Protein AF-A0A561U648-F1 (afdb_monomer_lite)

Radius of gyration: 13.86 Å; chains: 1; bounding box: 33×34×32 Å

Sequence (136 aa):
MMTREAEQQRKRLRGSVEKSYTSWLERIRNDGCRAMGYRMTGAIVEHLCVQHLRDNWRVIASFHSPRRATVLLIGQHLDHAPALDVYARLYALAGVEPPGSKRTKPPCCDGQGLPPEWNEQCQDVVDHARAITRRG

Secondary structure (DSSP, 8-state):
-B-HHHHHHHTT--HHHHHHHHHHHHHHHHHGGGGS-EE--STTGGGEEEEE-STTEEEEEEEEETTEEEEEEEEE--TT-GGG-HHHHHHHHHT-PPPSS-----BSS-TTSPPSPP-HHHHHHHHHHHH-----

pLDDT: mean 91.64, std 9.31, range [35.5, 98.38]

Foldseek 3Di:
DEAPAAVVLLVPDDDQQVVQVVVLVVCCQPQPLQSFFFFDDDPLRSQKTWHDGPDQWIWIWGAPWSNDIYTLDIAGQDPPCLVRHGVNVLCVLLVHDDDPDDDDGHRQADPVSIGRDDDPSNVSSNVSSNPPPDPD

Organism: NCBI:txid1181886

Structure (mmCIF, N/CA/C/O backbone):
data_AF-A0A561U648-F1
#
_entry.id   AF-A0A561U648-F1
#
loop_
_atom_site.group_PDB
_atom_site.id
_atom_site.type_symbol
_atom_site.label_atom_id
_atom_site.label_alt_id
_atom_site.label_comp_id
_atom_site.label_asym_id
_atom_site.label_entity_id
_atom_site.label_seq_id
_atom_site.pdbx_PDB_ins_code
_atom_site.Cartn_x
_atom_site.Cartn_y
_atom_site.Cartn_z
_atom_site.occupancy
_atom_site.B_iso_or_equiv
_atom_site.auth_seq_id
_atom_site.auth_comp_id
_atom_site.auth_asym_id
_atom_site.auth_atom_id
_atom_site.pdbx_PDB_model_num
ATOM 1 N N . MET A 1 1 ? -1.595 -3.794 11.163 1.00 89.88 1 MET A N 1
ATOM 2 C CA . MET A 1 1 ? -0.277 -3.207 11.505 1.00 89.88 1 MET A CA 1
ATOM 3 C C . MET A 1 1 ? 0.111 -2.200 10.431 1.00 89.88 1 MET A C 1
ATOM 5 O O . MET A 1 1 ? -0.529 -2.185 9.385 1.00 89.88 1 MET A O 1
ATOM 9 N N . MET A 1 2 ? 1.111 -1.355 10.672 1.00 93.12 2 MET A N 1
ATOM 10 C CA . MET A 1 2 ? 1.676 -0.454 9.660 1.00 93.12 2 MET A CA 1
ATOM 11 C C . MET A 1 2 ? 3.198 -0.570 9.685 1.00 93.12 2 MET A C 1
ATOM 13 O O . MET A 1 2 ? 3.776 -0.837 10.737 1.00 93.12 2 MET A O 1
ATOM 17 N N . THR A 1 3 ? 3.842 -0.385 8.538 1.00 93.69 3 THR A N 1
ATOM 18 C CA . THR A 1 3 ? 5.286 -0.143 8.483 1.00 93.69 3 THR A CA 1
ATOM 19 C C . THR A 1 3 ? 5.590 1.265 8.999 1.00 93.69 3 THR A C 1
ATOM 21 O O . THR A 1 3 ? 4.730 2.151 8.981 1.00 93.69 3 THR A O 1
ATOM 24 N N . ARG A 1 4 ? 6.835 1.509 9.421 1.00 90.25 4 ARG A N 1
ATOM 25 C CA . ARG A 1 4 ? 7.266 2.839 9.879 1.00 90.25 4 ARG A CA 1
ATOM 26 C C . ARG A 1 4 ? 7.076 3.911 8.799 1.00 90.25 4 ARG A C 1
ATOM 28 O O . ARG A 1 4 ? 6.751 5.054 9.118 1.00 90.25 4 ARG A O 1
ATOM 35 N N . GLU A 1 5 ? 7.273 3.557 7.530 1.00 91.94 5 GLU A N 1
ATOM 36 C CA . GLU A 1 5 ? 7.025 4.463 6.406 1.00 91.94 5 GLU A CA 1
ATOM 37 C C . GLU A 1 5 ? 5.538 4.819 6.289 1.00 91.94 5 GLU A C 1
ATOM 39 O O . GLU A 1 5 ? 5.196 6.003 6.263 1.00 91.94 5 GLU A O 1
ATOM 44 N N . ALA A 1 6 ? 4.646 3.822 6.304 1.00 95.19 6 ALA A N 1
ATOM 45 C CA . ALA A 1 6 ? 3.206 4.059 6.274 1.00 95.19 6 ALA A CA 1
ATOM 46 C C . ALA A 1 6 ? 2.744 4.927 7.455 1.00 95.19 6 ALA A C 1
ATOM 48 O O . ALA A 1 6 ? 1.909 5.814 7.283 1.00 95.19 6 ALA A O 1
ATOM 49 N N . GLU A 1 7 ? 3.316 4.744 8.648 1.00 95.56 7 GLU A N 1
ATOM 50 C CA . GLU A 1 7 ? 3.020 5.602 9.800 1.00 95.56 7 GLU A CA 1
ATOM 51 C C . GLU A 1 7 ? 3.422 7.063 9.569 1.00 95.56 7 GLU A C 1
ATOM 53 O O . GLU A 1 7 ? 2.667 7.974 9.924 1.00 95.56 7 GLU A O 1
ATOM 58 N N . GLN A 1 8 ? 4.593 7.312 8.976 1.00 93.75 8 GLN A N 1
ATOM 59 C CA . GLN A 1 8 ? 5.041 8.667 8.645 1.00 93.75 8 GLN A CA 1
ATOM 60 C C . GLN A 1 8 ? 4.155 9.307 7.577 1.00 93.75 8 GLN A C 1
ATOM 62 O O . GLN A 1 8 ? 3.789 10.476 7.702 1.00 93.75 8 GLN A O 1
ATOM 67 N N . GLN A 1 9 ? 3.771 8.543 6.558 1.00 95.44 9 GLN A N 1
ATOM 68 C CA . GLN A 1 9 ? 2.874 9.001 5.502 1.00 95.44 9 GLN A CA 1
ATOM 69 C C . GLN A 1 9 ? 1.477 9.309 6.048 1.00 95.44 9 GLN A C 1
ATOM 71 O O . GLN A 1 9 ? 0.927 10.374 5.763 1.00 95.44 9 GLN A O 1
ATOM 76 N N . ARG A 1 10 ? 0.944 8.454 6.933 1.00 96.94 10 ARG A N 1
ATOM 77 C CA . ARG A 1 10 ? -0.320 8.694 7.642 1.00 96.94 10 ARG A CA 1
ATOM 78 C C . ARG A 1 10 ? -0.303 10.027 8.390 1.00 96.94 10 ARG A C 1
ATOM 80 O O . ARG A 1 10 ? -1.269 10.778 8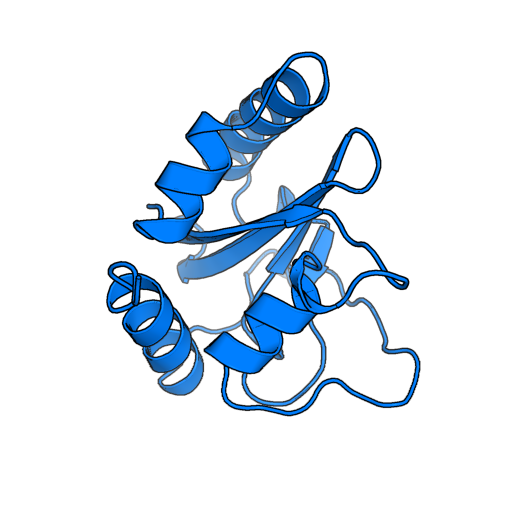.314 1.00 96.94 10 ARG A O 1
ATOM 87 N N . LYS A 1 11 ? 0.800 10.356 9.077 1.00 96.50 11 LYS A N 1
ATOM 88 C CA . LYS A 1 11 ? 0.959 11.627 9.814 1.00 96.50 11 LYS A CA 1
ATOM 89 C C . LYS A 1 11 ? 0.919 12.869 8.916 1.00 96.50 11 LYS A C 1
ATOM 91 O O . LYS A 1 11 ? 0.772 13.971 9.444 1.00 96.50 11 LYS A O 1
ATOM 96 N N . ARG A 1 12 ? 1.060 12.725 7.595 1.00 94.56 12 ARG A N 1
ATOM 97 C CA . ARG A 1 12 ? 0.992 13.824 6.614 1.00 94.56 12 ARG A CA 1
ATOM 98 C C . ARG A 1 12 ? -0.393 13.990 5.989 1.00 94.56 12 ARG A C 1
ATOM 100 O O . ARG A 1 12 ? -0.617 14.995 5.323 1.00 94.56 12 ARG A O 1
ATOM 107 N N . LEU A 1 13 ? -1.314 13.047 6.199 1.00 97.06 13 LEU A N 1
ATOM 108 C CA . LEU A 1 13 ? -2.682 13.165 5.697 1.00 97.06 13 LEU A CA 1
ATOM 109 C C . LEU A 1 13 ? -3.387 14.352 6.347 1.00 97.06 13 LEU A C 1
ATOM 111 O O . LEU A 1 13 ? -3.215 14.602 7.537 1.00 97.06 13 LEU A O 1
ATOM 115 N N . ARG A 1 14 ? -4.178 15.086 5.567 1.00 96.75 14 ARG A N 1
ATOM 116 C CA . ARG A 1 14 ? -4.955 16.233 6.044 1.00 96.75 14 ARG A CA 1
ATOM 117 C C . ARG A 1 14 ? -6.336 16.233 5.401 1.00 96.75 14 ARG A C 1
ATOM 119 O O . ARG A 1 14 ? -6.534 15.657 4.329 1.00 96.75 14 ARG A O 1
ATOM 126 N N . GLY A 1 15 ? -7.278 16.919 6.042 1.00 97.06 15 GLY A N 1
ATOM 127 C CA . GLY A 1 15 ? -8.567 17.269 5.450 1.00 97.06 15 GLY A CA 1
ATOM 128 C C . GLY A 1 15 ? -9.376 16.059 4.973 1.00 97.06 15 GLY A C 1
ATOM 129 O O . GLY A 1 15 ? -9.601 15.103 5.714 1.00 97.06 15 GLY A O 1
ATOM 130 N N . SER A 1 16 ? -9.852 16.114 3.729 1.00 97.31 16 SER A N 1
ATOM 131 C CA . SER A 1 16 ? -10.710 15.081 3.131 1.00 97.31 16 SER A CA 1
ATOM 132 C C . SER A 1 16 ? -10.015 13.720 2.996 1.00 97.31 16 SER A C 1
ATOM 134 O O . SER A 1 16 ? -10.660 12.684 3.168 1.00 97.31 16 SER A O 1
ATOM 136 N N . VAL A 1 17 ? -8.706 13.704 2.736 1.00 97.38 17 VAL A N 1
ATOM 137 C CA . VAL A 1 17 ? -7.924 12.469 2.589 1.00 97.38 17 VAL A CA 1
ATOM 138 C C . VAL A 1 17 ? -7.778 11.758 3.930 1.00 97.38 17 VAL A C 1
ATOM 140 O O . VAL A 1 17 ? -7.953 10.544 4.001 1.00 97.38 17 VAL A O 1
ATOM 143 N N . GLU A 1 18 ? -7.529 12.504 5.008 1.00 98.25 18 GLU A N 1
ATOM 144 C CA . GLU A 1 18 ? -7.469 11.944 6.363 1.00 98.25 18 GLU A CA 1
ATOM 145 C C . GLU A 1 18 ? -8.808 11.315 6.770 1.00 98.25 18 GLU A C 1
ATOM 147 O O . GLU A 1 18 ? -8.840 10.170 7.219 1.00 98.25 18 GLU A O 1
ATOM 152 N N . LYS A 1 19 ? -9.930 12.002 6.513 1.00 98.25 19 LYS A N 1
ATOM 153 C CA . LYS A 1 19 ? -11.278 11.451 6.749 1.00 98.25 19 LYS A CA 1
ATOM 154 C C . LYS A 1 19 ? -11.530 10.174 5.941 1.00 98.25 19 LYS A C 1
ATOM 156 O O . LYS A 1 19 ? -12.058 9.194 6.471 1.00 98.25 19 LYS A O 1
ATOM 161 N N . SER A 1 20 ? -11.122 10.167 4.670 1.00 98.38 20 SER A N 1
ATOM 162 C CA . SER A 1 20 ? -11.226 8.992 3.800 1.00 98.38 20 SER A CA 1
ATOM 163 C C . SER A 1 20 ? -10.382 7.823 4.308 1.00 98.38 20 SER A C 1
ATOM 165 O O . SER A 1 20 ? -10.840 6.684 4.242 1.00 98.38 20 SER A O 1
ATOM 167 N N . TYR A 1 21 ? -9.178 8.086 4.822 1.00 98.25 21 TYR A N 1
ATOM 168 C CA . TYR A 1 21 ? -8.323 7.067 5.426 1.00 98.25 21 TYR A CA 1
ATOM 169 C C . TYR A 1 21 ? -8.952 6.484 6.694 1.00 98.25 21 TYR A C 1
ATOM 171 O O . TYR A 1 21 ? -8.995 5.267 6.834 1.00 98.25 21 TYR A O 1
ATOM 179 N N . THR A 1 22 ? -9.477 7.319 7.594 1.00 98.00 22 THR A N 1
ATOM 180 C CA . THR A 1 22 ? -10.139 6.853 8.825 1.00 98.00 22 THR A CA 1
ATOM 181 C C . THR A 1 22 ? -11.345 5.969 8.513 1.00 98.00 22 THR A C 1
ATOM 183 O O . THR A 1 22 ? -11.455 4.875 9.060 1.00 98.00 22 THR A O 1
ATOM 186 N N . SER A 1 23 ? -12.180 6.380 7.554 1.00 98.00 23 SER A N 1
ATOM 187 C CA . SER A 1 23 ? -13.336 5.585 7.109 1.00 98.00 23 SER A CA 1
ATOM 188 C C . SER A 1 23 ? -12.905 4.238 6.512 1.00 98.00 23 SER A C 1
ATOM 190 O O . SER A 1 23 ? -13.511 3.198 6.763 1.00 98.00 23 SER A O 1
ATOM 192 N N . TRP A 1 24 ? -11.825 4.229 5.726 1.00 97.94 24 TRP A N 1
ATOM 193 C CA . TRP A 1 24 ? -11.250 2.986 5.214 1.00 97.94 24 TRP A CA 1
ATOM 194 C C . TRP A 1 24 ? -10.670 2.108 6.332 1.00 97.94 24 TRP A C 1
ATOM 196 O O . TRP A 1 24 ? -10.838 0.891 6.293 1.00 97.94 24 TRP A O 1
ATOM 206 N N . LEU A 1 25 ? -10.023 2.702 7.338 1.00 97.00 25 LEU A N 1
ATOM 207 C CA . LEU A 1 25 ? -9.431 1.973 8.457 1.00 97.00 25 LEU A CA 1
ATOM 208 C C . LEU A 1 25 ? -10.492 1.224 9.277 1.00 97.00 25 LEU A C 1
ATOM 210 O O . LEU A 1 25 ? -10.238 0.116 9.745 1.00 97.00 25 LEU A O 1
ATOM 214 N N . GLU A 1 26 ? -11.678 1.804 9.442 1.00 96.94 26 GLU A N 1
ATOM 215 C CA . GLU A 1 26 ? -12.826 1.125 10.052 1.00 96.94 26 GLU A CA 1
ATOM 216 C C . GLU A 1 26 ? -13.302 -0.044 9.187 1.00 96.94 26 GLU A C 1
ATOM 218 O O . GLU A 1 26 ? -13.439 -1.164 9.679 1.00 96.94 26 GLU A O 1
ATOM 223 N N . ARG A 1 27 ? -13.450 0.174 7.876 1.00 96.56 27 ARG A N 1
ATOM 224 C CA . ARG A 1 27 ? -13.851 -0.883 6.940 1.00 96.56 27 ARG A CA 1
ATOM 225 C C . ARG A 1 27 ? -12.878 -2.055 6.913 1.00 96.56 27 ARG A C 1
ATOM 227 O O . ARG A 1 27 ? -13.315 -3.191 7.008 1.00 96.56 27 ARG A O 1
ATOM 234 N N . ILE A 1 28 ? -11.566 -1.827 6.822 1.00 96.25 28 ILE A N 1
ATOM 235 C CA . ILE A 1 28 ? -10.596 -2.937 6.764 1.00 96.25 28 ILE A CA 1
ATOM 236 C C . ILE A 1 28 ? -10.554 -3.749 8.062 1.00 96.25 28 ILE A C 1
ATOM 238 O O . ILE A 1 28 ? -10.259 -4.942 8.023 1.00 96.25 28 ILE A O 1
ATOM 242 N N . ARG A 1 29 ? -10.890 -3.142 9.209 1.00 93.31 29 ARG A N 1
ATOM 243 C CA . ARG A 1 29 ? -11.022 -3.862 10.485 1.00 93.31 29 ARG A CA 1
ATOM 244 C C . ARG A 1 29 ? -12.231 -4.798 10.502 1.00 93.31 29 ARG A C 1
ATOM 246 O O . ARG A 1 29 ? -12.134 -5.871 11.090 1.00 93.31 29 ARG A O 1
ATOM 253 N N . ASN A 1 30 ? -13.326 -4.404 9.856 1.00 94.12 30 ASN A N 1
ATOM 254 C CA . ASN A 1 30 ? -14.569 -5.177 9.828 1.00 94.12 30 ASN A CA 1
ATOM 255 C C . ASN A 1 30 ? -14.586 -6.207 8.689 1.00 94.12 30 ASN A C 1
ATOM 257 O O . ASN A 1 30 ? -14.926 -7.369 8.903 1.00 94.12 30 ASN A O 1
ATOM 261 N N . ASP A 1 31 ? -14.151 -5.792 7.499 1.00 94.81 31 ASP A N 1
ATOM 262 C CA . ASP A 1 31 ? -14.387 -6.509 6.243 1.00 94.81 31 ASP A CA 1
ATOM 263 C C . ASP A 1 31 ? -13.117 -7.150 5.658 1.00 94.81 31 ASP A C 1
ATOM 265 O O . ASP A 1 31 ? -13.175 -7.848 4.641 1.00 94.81 31 ASP A O 1
ATOM 269 N N . GLY A 1 32 ? -11.947 -6.899 6.258 1.00 95.38 32 GLY A N 1
ATOM 270 C CA . GLY A 1 32 ? -10.668 -7.426 5.781 1.00 95.38 32 GLY A CA 1
ATOM 271 C C . GLY A 1 32 ? -10.379 -7.022 4.331 1.00 95.38 32 GLY A C 1
ATOM 272 O O . GLY A 1 32 ? -10.454 -5.845 3.970 1.00 95.38 32 GLY A O 1
ATOM 273 N N . CYS A 1 33 ? -10.052 -7.994 3.475 1.00 96.69 33 CYS A N 1
ATOM 274 C CA . CYS A 1 33 ? -9.700 -7.736 2.074 1.00 96.69 33 CYS A CA 1
ATOM 275 C C . CYS A 1 33 ? -10.830 -7.096 1.255 1.00 96.69 33 CYS A C 1
ATOM 277 O O . CYS A 1 33 ? -10.544 -6.426 0.265 1.00 96.69 33 CYS A O 1
ATOM 279 N N . ARG A 1 34 ? -12.102 -7.219 1.672 1.00 96.00 34 ARG A N 1
ATOM 280 C CA . ARG A 1 34 ? -13.245 -6.618 0.955 1.00 96.00 34 ARG A CA 1
ATOM 281 C C . ARG A 1 34 ? -13.282 -5.097 1.096 1.00 96.00 34 ARG A C 1
ATOM 283 O O . ARG A 1 34 ? -13.947 -4.408 0.327 1.00 96.00 34 ARG A O 1
ATOM 290 N N . ALA A 1 35 ? -12.547 -4.555 2.066 1.00 96.81 35 ALA A N 1
ATOM 291 C CA . ALA A 1 35 ? -12.329 -3.121 2.189 1.00 96.81 35 ALA A CA 1
ATOM 292 C C . ALA A 1 35 ? -11.297 -2.572 1.188 1.00 96.81 35 ALA A C 1
ATOM 294 O O . ALA A 1 35 ? -11.116 -1.355 1.117 1.00 96.81 35 ALA A O 1
ATOM 295 N N . MET A 1 36 ? -10.614 -3.451 0.450 1.00 97.81 36 MET A N 1
ATOM 296 C CA . MET A 1 36 ? -9.660 -3.101 -0.598 1.00 97.81 36 MET A CA 1
ATOM 297 C C . MET A 1 36 ? -10.319 -3.162 -1.977 1.00 97.81 36 MET A C 1
ATOM 299 O O . MET A 1 36 ? -11.329 -3.834 -2.171 1.00 97.81 36 MET A O 1
ATOM 303 N N . GLY A 1 37 ? -9.723 -2.481 -2.955 1.00 97.19 37 GLY A N 1
ATOM 304 C CA . GLY A 1 37 ? -10.271 -2.395 -4.304 1.00 97.19 37 GLY A CA 1
ATOM 305 C C . GLY A 1 37 ? -9.802 -3.554 -5.170 1.00 97.19 37 GLY A C 1
ATOM 306 O O . GLY A 1 37 ? -10.606 -4.316 -5.694 1.00 97.19 37 GLY A O 1
ATOM 307 N N . TYR A 1 38 ? -8.487 -3.693 -5.318 1.00 97.25 38 TYR A N 1
ATOM 308 C CA . TYR A 1 38 ? -7.883 -4.686 -6.204 1.00 97.25 38 TYR A CA 1
ATOM 309 C C . TYR A 1 38 ? -6.548 -5.182 -5.656 1.00 97.25 38 TYR A C 1
ATOM 311 O O . TYR A 1 38 ? -5.924 -4.500 -4.841 1.00 97.25 38 TYR A O 1
ATOM 319 N N . ARG A 1 39 ? -6.099 -6.350 -6.114 1.00 95.38 39 ARG A N 1
ATOM 320 C CA . ARG A 1 39 ? -4.706 -6.783 -5.954 1.00 95.38 39 ARG A CA 1
ATOM 321 C C . ARG A 1 39 ? -3.885 -6.375 -7.168 1.00 95.38 39 ARG A C 1
ATOM 323 O O . ARG A 1 39 ? -4.404 -6.273 -8.282 1.00 95.38 39 ARG A O 1
ATOM 330 N N . MET A 1 40 ? -2.607 -6.104 -6.949 1.00 94.38 40 MET A N 1
ATOM 331 C CA . MET A 1 40 ? -1.671 -5.798 -8.026 1.00 94.38 40 MET A CA 1
ATOM 332 C C . MET A 1 40 ? -1.514 -7.012 -8.956 1.00 94.38 40 MET A C 1
ATOM 334 O O . MET A 1 40 ? -1.943 -8.122 -8.654 1.00 94.38 40 MET A O 1
ATOM 338 N N . THR A 1 41 ? -0.919 -6.803 -10.126 1.00 91.31 41 THR A N 1
ATOM 339 C CA . THR A 1 41 ? -0.643 -7.884 -11.082 1.00 91.31 41 THR A CA 1
ATOM 340 C C . THR A 1 41 ? 0.831 -7.856 -11.460 1.00 91.31 41 THR A C 1
ATOM 342 O O . THR A 1 41 ? 1.360 -6.788 -11.773 1.00 91.31 41 THR A O 1
ATOM 345 N N . GLY A 1 42 ? 1.480 -9.014 -11.430 1.00 87.38 42 GLY A N 1
ATOM 346 C CA . GLY A 1 42 ? 2.918 -9.166 -11.639 1.00 87.38 42 GLY A CA 1
ATOM 347 C C . GLY A 1 42 ? 3.564 -9.895 -10.467 1.00 87.38 42 GLY A C 1
ATOM 348 O O . GLY A 1 42 ? 3.094 -9.772 -9.335 1.00 87.38 42 GLY A O 1
ATOM 349 N N . ALA A 1 43 ? 4.633 -10.638 -10.760 1.00 83.25 43 ALA A N 1
ATOM 350 C CA . ALA A 1 43 ? 5.367 -11.416 -9.768 1.00 83.25 43 ALA A CA 1
ATOM 351 C C . ALA A 1 43 ? 5.753 -10.546 -8.562 1.00 83.25 43 ALA A C 1
ATOM 353 O O . ALA A 1 43 ? 6.061 -9.361 -8.726 1.00 83.25 43 ALA A O 1
ATOM 354 N N . ILE A 1 44 ? 5.727 -11.136 -7.363 1.00 86.44 44 ILE A N 1
ATOM 355 C CA . ILE A 1 44 ? 5.990 -10.493 -6.062 1.00 86.44 44 ILE A CA 1
ATOM 356 C C . ILE A 1 44 ? 4.881 -9.518 -5.638 1.00 86.44 44 ILE A C 1
ATOM 358 O O . ILE A 1 44 ? 4.330 -9.631 -4.542 1.00 86.44 44 ILE A O 1
ATOM 362 N N . VAL A 1 45 ? 4.516 -8.559 -6.491 1.00 91.56 45 VAL A N 1
ATOM 363 C CA . VAL A 1 45 ? 3.541 -7.522 -6.127 1.00 91.56 45 VAL A CA 1
ATOM 364 C C . VAL A 1 45 ? 2.106 -8.038 -6.092 1.00 91.56 45 VAL A C 1
ATOM 366 O O . VAL A 1 45 ? 1.291 -7.423 -5.417 1.00 91.56 45 VAL A O 1
ATOM 369 N N . GLU A 1 46 ? 1.771 -9.145 -6.760 1.00 92.31 46 GLU A N 1
ATOM 370 C CA . GLU A 1 46 ? 0.406 -9.702 -6.803 1.00 92.31 46 GLU A CA 1
ATOM 371 C C . GLU A 1 46 ? -0.193 -10.081 -5.440 1.00 92.31 46 GLU A C 1
ATOM 373 O O . GLU A 1 46 ? -1.416 -10.157 -5.297 1.00 92.31 46 GLU A O 1
ATOM 378 N N . HIS A 1 47 ? 0.653 -10.217 -4.420 1.00 93.19 47 HIS A N 1
ATOM 379 C CA . HIS A 1 47 ? 0.251 -10.443 -3.031 1.00 93.19 47 HIS A CA 1
ATOM 380 C C . HIS A 1 47 ? -0.164 -9.155 -2.295 1.00 93.19 47 HIS A C 1
ATOM 382 O O . HIS A 1 47 ? -0.589 -9.183 -1.138 1.00 93.19 47 HIS A O 1
ATOM 388 N N . LEU A 1 48 ? -0.051 -8.001 -2.959 1.00 95.69 48 LEU A N 1
ATOM 389 C CA . LEU A 1 48 ? -0.335 -6.685 -2.404 1.00 95.69 48 LEU A CA 1
ATOM 390 C C . LEU A 1 48 ? -1.660 -6.152 -2.942 1.00 95.69 48 LEU A C 1
ATOM 392 O O . LEU A 1 48 ? -1.927 -6.147 -4.146 1.00 95.69 48 LEU A O 1
ATOM 396 N N . CYS A 1 49 ? -2.474 -5.628 -2.035 1.00 97.44 49 CYS A N 1
ATOM 397 C CA . CYS A 1 49 ? -3.748 -5.010 -2.345 1.00 97.44 49 CYS A CA 1
ATOM 398 C C . CYS A 1 49 ? -3.681 -3.491 -2.275 1.00 97.44 49 CYS A C 1
ATOM 400 O O . CYS A 1 49 ? -2.982 -2.912 -1.443 1.00 97.44 49 CYS A O 1
ATOM 402 N N . VAL A 1 50 ? -4.482 -2.848 -3.119 1.00 98.06 50 VAL A N 1
ATOM 403 C CA . VAL A 1 50 ? -4.591 -1.400 -3.239 1.00 98.06 50 VAL A CA 1
ATOM 404 C C . VAL A 1 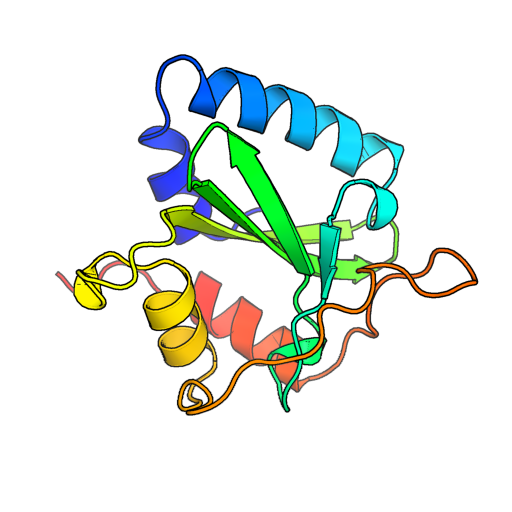50 ? -6.018 -0.959 -2.956 1.00 98.06 50 VAL A C 1
ATOM 406 O O . VAL A 1 50 ? -6.982 -1.520 -3.482 1.00 98.06 50 VAL A O 1
ATOM 409 N N . GLN A 1 51 ? -6.150 0.100 -2.167 1.00 98.31 51 GLN A N 1
ATOM 410 C CA . GLN A 1 51 ? -7.390 0.843 -2.015 1.00 98.31 51 GLN A CA 1
ATOM 411 C C . GLN A 1 51 ? -7.196 2.290 -2.455 1.00 98.31 51 GLN A C 1
ATOM 413 O O . GLN A 1 51 ? -6.218 2.940 -2.087 1.00 98.31 51 GLN A O 1
ATOM 418 N N . HIS A 1 52 ? -8.150 2.811 -3.225 1.00 97.81 52 HIS A N 1
ATOM 419 C CA . HIS A 1 52 ? -8.233 4.241 -3.492 1.00 97.81 52 HIS A CA 1
ATOM 420 C C . HIS A 1 52 ? -8.826 4.958 -2.278 1.00 97.81 52 HIS A C 1
ATOM 422 O O . HIS A 1 52 ? -9.870 4.560 -1.755 1.00 97.81 52 HIS A O 1
ATOM 428 N N . LEU A 1 53 ? -8.160 6.024 -1.857 1.00 97.62 53 LEU A N 1
ATOM 429 C CA . LEU A 1 53 ? -8.725 7.023 -0.964 1.00 97.62 53 LEU A CA 1
ATOM 430 C C . LEU A 1 53 ? -9.266 8.190 -1.797 1.00 97.62 53 LEU A C 1
ATOM 432 O O . LEU A 1 53 ? -9.318 8.125 -3.027 1.00 97.62 53 LEU A O 1
ATOM 436 N N . ARG A 1 54 ? -9.668 9.265 -1.118 1.00 96.75 54 ARG A N 1
ATOM 437 C CA . ARG A 1 54 ? -10.030 10.526 -1.760 1.00 96.75 54 ARG A CA 1
ATOM 438 C C . ARG A 1 54 ? -8.916 11.025 -2.696 1.00 96.75 54 ARG A C 1
ATOM 440 O O . ARG A 1 54 ? -7.729 10.864 -2.417 1.00 96.75 54 ARG A O 1
ATOM 447 N N . ASP A 1 55 ? -9.335 11.648 -3.794 1.00 93.38 55 ASP A N 1
ATOM 448 C CA . ASP A 1 55 ? -8.472 12.182 -4.849 1.00 93.38 55 ASP A CA 1
ATOM 449 C C . ASP A 1 55 ? -7.573 11.082 -5.460 1.00 93.38 55 ASP A C 1
ATOM 451 O O . ASP A 1 55 ? -8.028 9.980 -5.785 1.00 93.38 55 ASP A O 1
ATOM 455 N N . ASN A 1 56 ? -6.285 11.353 -5.647 1.00 95.62 56 ASN A N 1
ATOM 456 C CA . ASN A 1 56 ? -5.320 10.403 -6.200 1.00 95.62 56 ASN A CA 1
ATOM 457 C C . ASN A 1 56 ? -4.592 9.571 -5.128 1.00 95.62 56 ASN A C 1
ATOM 459 O O . ASN A 1 56 ? -3.634 8.871 -5.452 1.00 95.62 56 ASN A O 1
ATOM 463 N N . TRP A 1 57 ? -5.037 9.595 -3.868 1.00 98.19 57 TRP A N 1
ATOM 464 C CA . TRP A 1 57 ? -4.382 8.855 -2.790 1.00 98.19 57 TRP A CA 1
ATOM 465 C C . TRP A 1 57 ? -4.692 7.360 -2.819 1.00 98.19 57 TRP A C 1
ATOM 467 O O . TRP A 1 57 ? -5.781 6.918 -3.200 1.00 98.19 57 TRP A O 1
ATOM 477 N N . ARG A 1 58 ? -3.715 6.563 -2.398 1.00 98.25 58 ARG A N 1
ATOM 478 C CA . ARG A 1 58 ? -3.763 5.105 -2.343 1.00 98.25 58 ARG A CA 1
ATOM 479 C C . ARG A 1 58 ? -3.279 4.624 -0.986 1.00 98.25 58 ARG A C 1
ATOM 481 O O . ARG A 1 58 ? -2.366 5.213 -0.410 1.00 98.25 58 ARG A O 1
ATOM 488 N N . VAL A 1 59 ? -3.858 3.523 -0.524 1.00 98.38 59 VAL A N 1
ATOM 489 C CA . VAL A 1 59 ? -3.270 2.679 0.517 1.00 98.38 59 VAL A CA 1
ATOM 490 C C . VAL A 1 59 ? -2.881 1.352 -0.107 1.00 98.38 59 VAL A C 1
ATOM 492 O O . VAL A 1 59 ? -3.683 0.764 -0.833 1.00 98.38 59 VAL A O 1
ATOM 495 N N . ILE A 1 60 ? -1.670 0.887 0.186 1.00 98.00 60 ILE A N 1
ATOM 496 C CA . ILE A 1 60 ? -1.170 -0.422 -0.226 1.00 98.00 60 ILE A CA 1
ATOM 497 C C . ILE A 1 60 ? -0.948 -1.268 1.023 1.00 98.00 60 ILE A C 1
ATOM 499 O O . ILE A 1 60 ? -0.254 -0.846 1.953 1.00 98.00 60 ILE A O 1
ATOM 503 N N . ALA A 1 61 ? -1.540 -2.457 1.042 1.00 97.25 61 ALA A N 1
ATOM 504 C CA . ALA A 1 61 ? -1.474 -3.373 2.168 1.00 97.25 61 ALA A CA 1
ATOM 505 C C . ALA A 1 61 ? -1.280 -4.820 1.710 1.00 97.25 61 ALA A C 1
ATOM 507 O O . ALA A 1 61 ? -1.744 -5.209 0.642 1.00 97.25 61 ALA A O 1
ATOM 508 N N . SER A 1 62 ? -0.642 -5.616 2.557 1.00 96.19 62 SER A N 1
ATOM 509 C CA . SER A 1 62 ? -0.567 -7.070 2.440 1.00 96.19 62 SER A CA 1
ATOM 510 C C . SER A 1 62 ? -1.397 -7.728 3.539 1.00 96.19 62 SER A C 1
ATOM 512 O O . SER A 1 62 ? -1.653 -7.121 4.585 1.00 96.19 62 SER A O 1
ATOM 514 N N . PHE A 1 63 ? -1.822 -8.971 3.318 1.00 95.69 63 PHE A N 1
ATOM 515 C CA . PHE A 1 63 ? -2.609 -9.744 4.278 1.00 95.69 63 PHE A CA 1
ATOM 516 C C . PHE A 1 63 ? -1.840 -10.990 4.705 1.00 95.69 63 PHE A C 1
ATOM 518 O O . PHE A 1 63 ? -1.649 -11.905 3.922 1.00 95.69 63 PHE A O 1
ATOM 525 N N . HIS A 1 64 ? -1.456 -11.054 5.977 1.00 90.56 64 HIS A N 1
ATOM 526 C CA . HIS A 1 64 ? -0.878 -12.258 6.582 1.00 90.56 64 HIS A CA 1
ATOM 527 C C . HIS A 1 64 ? -1.938 -13.333 6.864 1.00 90.56 64 HIS A C 1
ATOM 529 O O . HIS A 1 64 ? -1.614 -14.479 7.155 1.00 90.56 64 HIS A O 1
ATOM 535 N N . SER A 1 65 ? -3.200 -12.916 6.935 1.00 89.19 65 SER A N 1
ATOM 536 C CA . SER A 1 65 ? -4.394 -13.750 7.053 1.00 89.19 65 SER A CA 1
ATOM 537 C C . SER A 1 65 ? -5.620 -12.881 6.740 1.00 89.19 65 SER A C 1
ATOM 539 O O . SER A 1 65 ? -5.495 -11.648 6.731 1.00 89.19 65 SER A O 1
ATOM 541 N N . PRO A 1 66 ? -6.827 -13.455 6.566 1.00 87.56 66 PRO A N 1
ATOM 542 C CA . PRO A 1 66 ? -8.038 -12.678 6.276 1.00 87.56 66 PRO A CA 1
ATOM 543 C C . PRO A 1 66 ? -8.344 -11.554 7.281 1.00 87.56 66 PRO A C 1
ATOM 545 O O . PRO A 1 66 ? -8.982 -10.566 6.926 1.00 87.56 66 PRO A O 1
ATOM 548 N N . ARG A 1 67 ? -7.867 -11.675 8.530 1.00 85.94 67 ARG A N 1
ATOM 549 C CA . ARG A 1 67 ? -8.079 -10.690 9.607 1.00 85.94 67 ARG A CA 1
ATOM 550 C C . ARG A 1 67 ? -6.829 -9.892 9.983 1.00 85.94 67 ARG A C 1
ATOM 552 O O . ARG A 1 67 ? -6.893 -9.045 10.870 1.00 85.94 67 ARG A O 1
ATOM 559 N N . ARG A 1 68 ? -5.679 -10.150 9.352 1.00 91.69 68 ARG A N 1
ATOM 560 C CA . ARG A 1 68 ? -4.405 -9.515 9.715 1.00 91.69 68 ARG A CA 1
ATOM 561 C C . ARG A 1 68 ? -3.742 -8.900 8.494 1.00 91.69 68 ARG A C 1
ATOM 563 O O . ARG A 1 68 ? -3.041 -9.582 7.755 1.00 91.69 68 ARG A O 1
ATOM 570 N N . ALA A 1 69 ? -3.905 -7.589 8.349 1.00 95.31 69 ALA A N 1
ATOM 571 C CA . ALA A 1 69 ? -3.242 -6.804 7.316 1.00 95.31 69 ALA A CA 1
ATOM 572 C C . ALA A 1 69 ? -2.074 -5.972 7.866 1.00 95.31 69 ALA A C 1
ATOM 574 O O . ALA A 1 69 ? -2.108 -5.486 9.008 1.00 95.31 69 ALA A O 1
ATOM 575 N N . THR A 1 70 ? -1.071 -5.751 7.024 1.00 95.81 70 THR A N 1
ATOM 576 C CA . THR A 1 70 ? -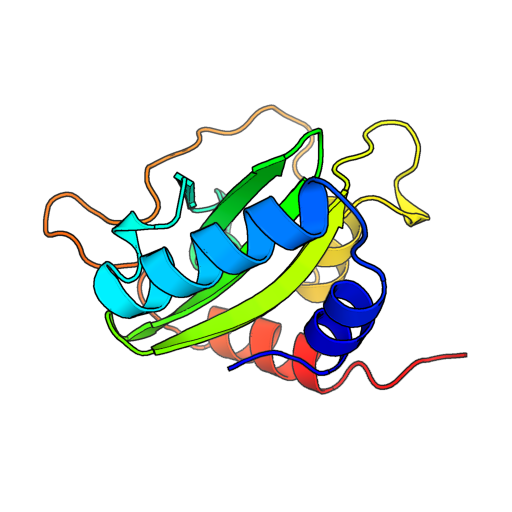0.008 -4.763 7.228 1.00 95.81 70 THR A CA 1
ATOM 577 C C . THR A 1 70 ? -0.124 -3.703 6.145 1.00 95.81 70 THR A C 1
ATOM 579 O O . THR A 1 70 ? -0.142 -4.033 4.969 1.00 95.81 70 THR A O 1
ATOM 582 N N . VAL A 1 71 ? -0.213 -2.428 6.526 1.00 97.25 71 VAL A N 1
ATOM 583 C CA . VAL A 1 71 ? -0.139 -1.308 5.578 1.00 97.25 71 VAL A CA 1
ATOM 584 C C . VAL A 1 71 ? 1.325 -1.001 5.295 1.00 97.25 71 VAL A C 1
ATOM 586 O O . VAL A 1 71 ? 2.077 -0.736 6.234 1.00 97.25 71 VAL A O 1
ATOM 589 N N . LEU A 1 72 ? 1.714 -1.037 4.020 1.00 96.00 72 LEU A N 1
ATOM 590 C CA . LEU A 1 72 ? 3.089 -0.805 3.573 1.00 96.00 72 LEU A CA 1
ATOM 591 C C . LEU A 1 72 ? 3.316 0.652 3.182 1.00 96.00 72 LEU A C 1
ATOM 593 O O . LEU A 1 72 ? 4.341 1.223 3.544 1.00 96.00 72 LEU A O 1
ATOM 597 N N . LEU A 1 73 ? 2.367 1.234 2.443 1.00 97.50 73 LEU A N 1
ATOM 598 C CA . LEU A 1 73 ? 2.469 2.581 1.891 1.00 97.50 73 LEU A CA 1
ATOM 599 C C . LEU A 1 73 ? 1.109 3.282 1.869 1.00 97.50 73 LEU A C 1
ATOM 601 O O . LEU A 1 73 ? 0.065 2.668 1.640 1.00 97.50 73 LEU A O 1
ATOM 605 N N . ILE A 1 74 ? 1.153 4.595 2.046 1.00 97.94 74 ILE A N 1
ATOM 606 C CA . ILE A 1 74 ? 0.068 5.546 1.852 1.00 97.94 74 ILE A CA 1
ATOM 607 C C . ILE A 1 74 ? 0.646 6.710 1.048 1.00 97.94 74 ILE A C 1
ATOM 609 O O . ILE A 1 74 ? 1.568 7.389 1.492 1.00 97.94 74 ILE A O 1
ATOM 613 N N . GLY A 1 75 ? 0.124 6.965 -0.143 1.00 97.69 75 GLY A N 1
ATOM 614 C CA . GLY A 1 75 ? 0.711 7.978 -1.016 1.00 97.69 75 GLY A CA 1
ATOM 615 C C . GLY A 1 75 ? -0.170 8.327 -2.195 1.00 97.69 75 GLY A C 1
ATOM 616 O O . GLY A 1 75 ? -1.197 7.691 -2.427 1.00 97.69 75 GLY A O 1
ATOM 617 N N . GLN A 1 76 ? 0.228 9.353 -2.935 1.00 97.62 76 GLN A N 1
ATOM 618 C CA . GLN A 1 76 ? -0.465 9.756 -4.149 1.00 97.62 76 GLN A CA 1
ATOM 619 C C . GLN A 1 76 ? 0.008 8.942 -5.346 1.00 97.62 76 GLN A C 1
ATOM 621 O O . GLN A 1 76 ? 1.177 8.576 -5.442 1.00 97.62 76 GLN A O 1
ATOM 626 N N . HIS A 1 77 ? -0.910 8.703 -6.274 1.00 95.94 77 HIS A N 1
ATOM 627 C CA . HIS A 1 77 ? -0.569 8.282 -7.619 1.00 95.94 77 HIS A CA 1
ATOM 628 C C . HIS A 1 77 ? -0.333 9.523 -8.495 1.00 95.94 77 HIS A C 1
ATOM 630 O O . HIS A 1 77 ? -1.248 10.330 -8.687 1.00 95.94 77 HIS A O 1
ATOM 636 N N . LEU A 1 78 ? 0.905 9.694 -8.956 1.00 93.75 78 LEU A N 1
ATOM 637 C CA . LEU A 1 78 ? 1.437 10.865 -9.647 1.00 93.75 78 LEU A CA 1
ATOM 638 C C . LEU A 1 78 ? 2.268 10.433 -10.863 1.00 93.75 78 LEU A C 1
ATOM 640 O O . LEU A 1 78 ? 3.496 10.407 -10.805 1.00 93.75 78 LEU A O 1
ATOM 644 N N . ASP A 1 79 ? 1.605 10.166 -11.990 1.00 85.12 79 ASP A N 1
ATOM 645 C CA . ASP A 1 79 ? 2.258 9.707 -13.231 1.00 85.12 79 ASP A CA 1
ATOM 646 C C . ASP A 1 79 ? 3.378 10.644 -13.728 1.00 85.12 79 ASP A C 1
ATOM 648 O O . ASP A 1 79 ? 4.326 10.207 -14.374 1.00 85.12 79 ASP A O 1
ATOM 652 N N . HIS A 1 80 ? 3.300 11.937 -13.401 1.00 89.00 80 HIS A N 1
ATOM 653 C CA . HIS A 1 80 ? 4.268 12.955 -13.827 1.00 89.00 80 HIS A CA 1
ATOM 654 C C . HIS A 1 80 ? 5.401 13.212 -12.822 1.00 89.00 80 HIS A C 1
ATOM 656 O O . HIS A 1 80 ? 6.287 14.017 -13.101 1.00 89.00 80 HIS A O 1
ATOM 662 N N . ALA A 1 81 ? 5.386 12.569 -11.650 1.00 91.38 81 ALA A N 1
ATOM 663 C CA . ALA A 1 81 ? 6.397 12.770 -10.613 1.00 91.38 81 ALA A CA 1
ATOM 664 C C . ALA A 1 81 ? 6.792 11.437 -9.949 1.00 91.38 81 ALA A C 1
ATOM 666 O O . ALA A 1 81 ? 6.447 11.211 -8.787 1.00 91.38 81 ALA A O 1
ATOM 667 N N . PRO A 1 82 ? 7.559 10.566 -10.640 1.00 87.69 82 PRO A N 1
ATOM 668 C CA . PRO A 1 82 ? 7.904 9.230 -10.143 1.00 87.69 82 PRO A CA 1
ATOM 669 C C . PRO A 1 82 ? 8.566 9.227 -8.759 1.00 87.69 82 PRO A C 1
ATOM 671 O O . PRO A 1 82 ? 8.300 8.350 -7.949 1.00 87.69 82 PRO A O 1
ATOM 674 N N . ALA A 1 83 ? 9.370 10.245 -8.434 1.00 88.12 83 ALA A N 1
ATOM 675 C CA . ALA A 1 83 ? 10.006 10.369 -7.119 1.00 88.12 83 ALA A CA 1
ATOM 676 C C . ALA A 1 83 ? 9.006 10.529 -5.951 1.00 88.12 83 ALA A C 1
ATOM 678 O O . ALA A 1 83 ? 9.355 10.279 -4.798 1.00 88.12 83 ALA A O 1
ATOM 679 N N . LEU A 1 84 ? 7.774 10.958 -6.240 1.00 90.19 84 LEU A N 1
ATOM 680 C CA . LEU A 1 84 ? 6.694 11.156 -5.270 1.00 90.19 84 LEU A CA 1
ATOM 681 C C . LEU A 1 84 ? 5.552 10.140 -5.441 1.00 90.19 84 LEU A C 1
ATOM 683 O O . LEU A 1 84 ? 4.644 10.102 -4.607 1.00 90.19 84 LEU A O 1
ATOM 687 N N . ASP A 1 85 ? 5.583 9.337 -6.506 1.00 95.38 85 ASP A N 1
ATOM 688 C CA . ASP A 1 85 ? 4.536 8.380 -6.843 1.00 95.38 85 ASP A CA 1
ATOM 689 C C . ASP A 1 85 ? 4.590 7.139 -5.943 1.00 95.38 85 ASP A C 1
ATOM 691 O O . ASP A 1 85 ? 5.632 6.523 -5.696 1.00 95.38 85 ASP A O 1
ATOM 695 N N . VAL A 1 86 ? 3.417 6.749 -5.453 1.00 95.81 86 VAL A N 1
ATOM 696 C CA . VAL A 1 86 ? 3.265 5.620 -4.539 1.00 95.81 86 VAL A CA 1
ATOM 697 C C . VAL A 1 86 ? 3.616 4.275 -5.188 1.00 95.81 86 VAL A C 1
ATOM 699 O O . VAL A 1 86 ? 4.131 3.396 -4.496 1.00 95.81 86 VAL A O 1
ATOM 702 N N . TYR A 1 87 ? 3.383 4.093 -6.493 1.00 94.75 87 TYR A N 1
ATOM 703 C CA . TYR A 1 87 ? 3.744 2.852 -7.179 1.00 94.75 87 TYR A CA 1
ATOM 704 C C . TYR A 1 87 ? 5.223 2.794 -7.504 1.00 94.75 87 TYR A C 1
ATOM 706 O O . TYR A 1 87 ? 5.816 1.745 -7.290 1.00 94.75 87 TYR A O 1
ATOM 714 N N . ALA A 1 88 ? 5.836 3.890 -7.949 1.00 93.12 88 ALA A N 1
ATOM 715 C CA . ALA A 1 88 ? 7.285 3.944 -8.128 1.00 93.12 88 ALA A CA 1
ATOM 716 C C . ALA A 1 88 ? 8.006 3.519 -6.838 1.00 93.12 88 ALA A C 1
ATOM 718 O O . ALA A 1 88 ? 8.899 2.671 -6.858 1.00 93.12 88 ALA A O 1
ATOM 719 N N . ARG A 1 89 ? 7.531 4.009 -5.686 1.00 93.38 89 ARG A N 1
ATOM 720 C CA . ARG A 1 89 ? 8.057 3.598 -4.382 1.00 93.38 89 ARG A CA 1
ATOM 721 C C . ARG A 1 89 ? 7.760 2.140 -4.024 1.00 93.38 89 ARG A C 1
ATOM 723 O O . ARG A 1 89 ? 8.602 1.488 -3.412 1.00 93.38 89 ARG A O 1
ATOM 730 N N . LEU A 1 90 ? 6.586 1.625 -4.384 1.00 94.19 90 LEU A N 1
ATOM 731 C CA . LEU A 1 90 ? 6.234 0.217 -4.194 1.00 94.19 90 LEU A CA 1
ATOM 732 C C . LEU A 1 90 ? 7.143 -0.720 -4.998 1.00 94.19 90 LEU A C 1
ATOM 734 O O . LEU A 1 90 ? 7.611 -1.717 -4.462 1.00 94.19 90 LEU A O 1
ATOM 738 N N . TYR A 1 91 ? 7.380 -0.411 -6.270 1.00 93.31 91 TYR A N 1
ATOM 739 C CA . TYR A 1 91 ? 8.226 -1.215 -7.149 1.00 93.31 91 TYR A CA 1
ATOM 740 C C . TYR A 1 91 ? 9.678 -1.221 -6.672 1.00 93.31 91 TYR A C 1
ATOM 742 O O . TYR A 1 91 ? 10.277 -2.288 -6.557 1.00 93.31 91 TYR A O 1
ATOM 750 N N . ALA A 1 92 ? 10.190 -0.062 -6.244 1.00 91.25 92 ALA A N 1
ATOM 751 C CA . ALA A 1 92 ? 11.497 0.028 -5.598 1.00 91.25 92 ALA A CA 1
ATOM 752 C C . ALA A 1 92 ? 11.579 -0.820 -4.312 1.00 91.25 92 ALA A C 1
ATOM 754 O O . ALA A 1 92 ? 12.583 -1.487 -4.081 1.00 91.25 92 ALA A O 1
ATOM 755 N N . LEU A 1 93 ? 10.521 -0.835 -3.490 1.00 89.88 93 LEU A N 1
ATOM 756 C CA . LEU A 1 93 ? 10.432 -1.696 -2.302 1.00 89.88 93 LEU A CA 1
ATOM 757 C C . LEU A 1 93 ? 10.437 -3.188 -2.645 1.00 89.88 93 LEU A C 1
ATOM 759 O O . LEU A 1 93 ? 11.046 -3.981 -1.931 1.00 89.88 93 LEU A O 1
ATOM 763 N N . ALA A 1 94 ? 9.745 -3.553 -3.722 1.00 89.81 94 ALA A N 1
ATOM 764 C CA . ALA A 1 94 ? 9.646 -4.925 -4.194 1.00 89.81 94 ALA A CA 1
ATOM 765 C C . ALA A 1 94 ? 10.871 -5.386 -5.001 1.00 89.81 94 ALA A C 1
ATOM 767 O O . ALA A 1 94 ? 10.948 -6.560 -5.348 1.00 89.81 94 ALA A O 1
ATOM 768 N N . GLY A 1 95 ? 11.818 -4.487 -5.299 1.00 90.31 95 GLY A N 1
ATOM 769 C CA . GLY A 1 95 ? 13.010 -4.803 -6.088 1.00 90.31 95 GLY A CA 1
ATOM 770 C C . GLY A 1 95 ? 12.698 -5.209 -7.530 1.00 90.31 95 GLY A C 1
ATOM 771 O O . GLY A 1 95 ? 13.472 -5.948 -8.132 1.00 90.31 95 GLY A O 1
ATOM 772 N N . VAL A 1 96 ? 11.563 -4.761 -8.075 1.00 90.00 96 VAL A N 1
ATOM 773 C CA . VAL A 1 96 ? 11.109 -5.097 -9.431 1.00 90.00 96 VAL A CA 1
ATOM 774 C C . VAL A 1 96 ? 10.802 -3.844 -10.232 1.00 90.00 96 VAL A C 1
ATOM 776 O O . VAL A 1 96 ? 10.339 -2.846 -9.688 1.00 90.00 96 VAL A O 1
ATOM 779 N N . GLU A 1 97 ? 11.013 -3.911 -11.542 1.00 87.88 97 GLU A N 1
ATOM 780 C CA . GLU A 1 97 ? 10.678 -2.809 -12.439 1.00 87.88 97 GLU A CA 1
ATOM 781 C C . GLU A 1 97 ? 9.154 -2.661 -12.609 1.00 87.88 97 GLU A C 1
ATOM 783 O O . GLU A 1 97 ? 8.426 -3.663 -12.680 1.00 87.88 97 GLU A O 1
ATOM 788 N N . PRO A 1 98 ? 8.636 -1.422 -12.704 1.00 85.75 98 PRO A N 1
ATOM 789 C CA . PRO A 1 98 ? 7.255 -1.197 -13.084 1.00 85.75 98 PRO A CA 1
ATOM 790 C C . PRO A 1 98 ? 6.988 -1.736 -14.502 1.00 85.75 98 PRO A C 1
ATOM 792 O O . PRO A 1 98 ? 7.826 -1.625 -15.396 1.00 85.75 98 PRO A O 1
ATOM 795 N N . PRO A 1 99 ? 5.793 -2.283 -14.756 1.00 84.25 99 PRO A 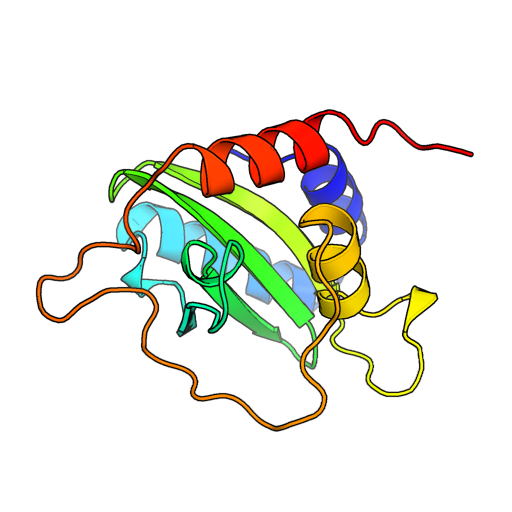N 1
ATOM 796 C CA . PRO A 1 99 ? 5.416 -2.764 -16.078 1.00 84.25 99 PRO A CA 1
ATOM 797 C C . PRO A 1 99 ? 5.280 -1.598 -17.067 1.00 84.25 99 PRO A C 1
ATOM 799 O O . PRO A 1 99 ? 4.696 -0.565 -16.741 1.00 84.25 99 PRO A O 1
ATOM 802 N N . GLY A 1 100 ? 5.727 -1.799 -18.310 1.00 80.06 100 GLY A N 1
ATOM 803 C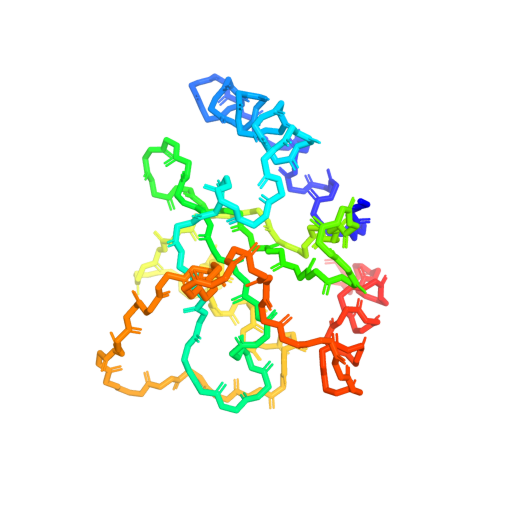 CA . GLY A 1 100 ? 5.587 -0.811 -19.389 1.00 80.06 100 GLY A CA 1
ATOM 804 C C . GLY A 1 100 ? 4.175 -0.695 -19.984 1.00 80.06 100 GLY A C 1
ATOM 805 O O . GLY A 1 100 ? 3.915 0.204 -20.779 1.00 80.06 100 GLY A O 1
ATOM 806 N N . SER A 1 101 ? 3.248 -1.589 -19.619 1.00 79.50 101 SER A N 1
ATOM 807 C CA . SER A 1 101 ? 1.882 -1.636 -20.153 1.00 79.50 101 SER A CA 1
ATOM 808 C C . SER A 1 101 ? 0.815 -1.633 -19.055 1.00 79.50 101 SER A C 1
ATOM 810 O O . SER A 1 101 ? 1.064 -1.960 -17.891 1.00 79.50 101 SER A O 1
ATOM 812 N N . LYS A 1 102 ? -0.426 -1.295 -19.436 1.00 81.25 102 LYS A N 1
ATOM 813 C CA . LYS A 1 102 ? -1.585 -1.402 -18.539 1.00 81.25 102 LYS A CA 1
ATOM 814 C C . LYS A 1 102 ? -1.764 -2.845 -18.063 1.00 81.25 102 LYS A C 1
ATOM 816 O O . LYS A 1 102 ? -1.571 -3.793 -18.820 1.00 81.25 102 LYS A O 1
ATOM 821 N N . ARG A 1 103 ? -2.187 -2.984 -16.808 1.00 84.69 103 ARG A N 1
ATOM 822 C CA . ARG A 1 103 ? -2.471 -4.263 -16.154 1.00 84.69 103 ARG A CA 1
ATOM 823 C C . ARG A 1 103 ? -3.955 -4.427 -15.877 1.00 84.69 103 ARG A C 1
ATOM 825 O O . ARG A 1 103 ? -4.683 -3.444 -15.727 1.00 84.69 103 ARG A O 1
ATOM 832 N N . THR A 1 104 ? -4.366 -5.676 -15.716 1.00 88.50 104 THR A N 1
ATOM 833 C CA . THR A 1 104 ? -5.640 -6.019 -15.088 1.00 88.50 104 THR A CA 1
ATOM 834 C C . THR A 1 104 ? -5.659 -5.573 -13.626 1.00 88.50 104 THR A C 1
ATOM 836 O O . THR A 1 104 ? -4.616 -5.457 -12.984 1.00 88.50 104 THR A O 1
ATOM 839 N N . LYS A 1 105 ? -6.853 -5.314 -13.091 1.00 91.75 105 LYS A N 1
ATOM 840 C CA . LYS A 1 105 ? -7.070 -4.968 -11.678 1.00 91.75 105 LYS A CA 1
ATOM 841 C C . LYS A 1 105 ? -8.046 -5.968 -11.058 1.00 91.75 105 LYS A C 1
ATOM 843 O O . LYS A 1 105 ? -9.206 -5.616 -10.847 1.00 91.75 105 LYS A O 1
ATOM 848 N N . PRO A 1 106 ? -7.624 -7.228 -10.855 1.00 94.69 106 PRO A N 1
ATOM 849 C CA . PRO A 1 106 ? -8.482 -8.220 -10.222 1.00 94.69 106 PRO A CA 1
ATOM 850 C C . PRO A 1 106 ? -8.840 -7.772 -8.796 1.00 94.69 106 PRO A C 1
ATOM 852 O O . PRO A 1 106 ? -8.003 -7.145 -8.142 1.00 94.69 106 PRO A O 1
ATOM 855 N N . PRO A 1 107 ? -10.045 -8.083 -8.290 1.00 96.75 107 PRO A N 1
ATOM 856 C CA . PRO A 1 107 ? -10.418 -7.782 -6.911 1.00 96.75 107 PRO A CA 1
ATOM 857 C C . PRO A 1 107 ? -9.368 -8.275 -5.903 1.00 96.75 107 PRO A C 1
ATOM 859 O O . PRO A 1 107 ? -8.667 -9.255 -6.154 1.00 96.75 107 PRO A O 1
ATOM 862 N N . CYS A 1 108 ? -9.232 -7.575 -4.771 1.00 96.88 108 CYS A N 1
ATOM 863 C CA . CYS A 1 108 ? -8.267 -7.984 -3.745 1.00 96.88 108 CYS A CA 1
ATOM 864 C C . CYS A 1 108 ? -8.634 -9.353 -3.164 1.00 96.88 108 CYS A C 1
ATOM 866 O O . CYS A 1 108 ? -7.776 -10.228 -3.092 1.00 96.88 108 CYS A O 1
ATOM 868 N N . CYS A 1 109 ? -9.902 -9.544 -2.786 1.00 96.31 109 CYS A N 1
ATOM 869 C CA . CYS A 1 109 ? -10.372 -10.868 -2.411 1.00 96.31 109 CYS A CA 1
ATOM 870 C C . CYS A 1 109 ? -10.676 -11.723 -3.641 1.00 96.31 109 CYS A C 1
ATOM 872 O O . CYS A 1 109 ? -11.164 -11.213 -4.650 1.00 96.31 109 CYS A O 1
ATOM 874 N N . ASP A 1 110 ? -10.493 -13.030 -3.515 1.00 94.50 110 ASP A N 1
ATOM 875 C CA . ASP A 1 110 ? -11.038 -14.002 -4.456 1.00 94.50 110 ASP A CA 1
ATOM 876 C C . ASP A 1 110 ? -12.563 -14.200 -4.294 1.00 94.50 110 ASP A C 1
ATOM 878 O O . ASP A 1 110 ? -13.230 -13.548 -3.481 1.00 94.50 110 ASP A O 1
ATOM 882 N N . GLY A 1 111 ? -13.127 -15.131 -5.073 1.00 91.94 111 GLY A N 1
ATOM 883 C CA . GLY A 1 111 ? -14.552 -15.479 -5.022 1.00 91.94 111 GLY A CA 1
ATOM 884 C C . GLY A 1 111 ? -15.013 -16.096 -3.695 1.00 91.94 111 GLY A C 1
ATOM 885 O O . GLY A 1 111 ? -16.212 -16.127 -3.430 1.00 91.94 111 GLY A O 1
ATOM 886 N N . GLN A 1 112 ? -14.089 -16.547 -2.842 1.00 92.31 112 GLN A N 1
ATOM 887 C CA . GLN A 1 112 ? -14.373 -17.064 -1.501 1.00 92.31 112 GLN A CA 1
ATOM 888 C C . GLN A 1 112 ? -14.232 -15.976 -0.424 1.00 92.31 112 GLN A C 1
ATOM 890 O O . GLN A 1 112 ? -14.548 -16.202 0.745 1.00 92.31 112 GLN A O 1
ATOM 895 N N . GLY A 1 113 ? -13.816 -14.764 -0.802 1.00 92.50 113 GLY A N 1
ATOM 896 C CA . GLY A 1 113 ? -13.591 -13.663 0.126 1.00 92.50 113 GLY A CA 1
ATOM 897 C C . GLY A 1 113 ? -12.249 -13.743 0.853 1.00 92.50 113 GLY A C 1
ATOM 898 O O . GLY A 1 113 ? -12.118 -13.130 1.913 1.00 92.50 113 GLY A O 1
ATOM 899 N N . LEU A 1 114 ? -11.278 -14.483 0.315 1.00 94.94 114 LEU A N 1
ATOM 900 C CA . LEU A 1 114 ? -9.934 -14.602 0.874 1.00 94.94 114 LEU A CA 1
ATOM 901 C C . LEU A 1 114 ? -8.969 -13.628 0.180 1.00 94.94 114 LEU A C 1
ATOM 903 O O . LEU A 1 114 ? -9.093 -13.408 -1.026 1.00 94.94 114 LEU A O 1
ATOM 907 N N . PRO A 1 115 ? -8.025 -13.009 0.917 1.00 95.94 115 PRO A N 1
ATOM 908 C CA . PRO A 1 115 ? -6.995 -12.158 0.323 1.00 95.94 115 PRO A CA 1
ATOM 909 C C . PRO A 1 115 ? -6.026 -12.969 -0.554 1.00 95.94 115 PRO A C 1
ATOM 911 O O . PRO A 1 115 ? -6.038 -14.199 -0.493 1.00 95.94 115 PRO A O 1
ATOM 914 N N . PRO A 1 116 ? -5.127 -12.303 -1.305 1.00 94.81 116 PRO A N 1
ATOM 915 C CA . PRO A 1 116 ? -4.007 -12.988 -1.939 1.00 94.81 116 PRO A CA 1
ATOM 916 C C . PRO A 1 116 ? -3.214 -13.798 -0.908 1.00 94.81 116 PRO A C 1
ATOM 918 O O . PRO A 1 116 ? -3.061 -13.367 0.238 1.00 94.81 116 PRO A O 1
ATOM 921 N N . GLU A 1 117 ? -2.719 -14.962 -1.323 1.00 92.44 117 GLU A N 1
ATOM 922 C CA . GLU A 1 117 ? -1.957 -15.857 -0.455 1.00 92.44 117 GLU A CA 1
ATOM 923 C C . GLU A 1 117 ? -0.712 -15.160 0.104 1.00 92.44 117 GLU A C 1
ATOM 925 O O . GLU A 1 117 ? -0.038 -14.401 -0.594 1.00 92.44 117 GLU A O 1
ATOM 930 N N . TRP A 1 118 ? -0.406 -15.426 1.372 1.00 91.50 118 TRP A N 1
ATOM 931 C CA . TRP A 1 118 ? 0.820 -14.964 2.005 1.00 91.50 118 TRP A CA 1
ATOM 932 C C . TRP A 1 118 ? 1.963 -15.942 1.721 1.00 91.50 118 TRP A C 1
ATOM 934 O O . TRP A 1 118 ? 1.873 -17.106 2.104 1.00 91.50 118 TRP A O 1
ATOM 944 N N . ASN A 1 119 ? 3.055 -15.465 1.125 1.00 89.56 119 ASN A N 1
ATOM 945 C CA . ASN A 1 119 ? 4.250 -16.263 0.840 1.00 89.56 119 ASN A CA 1
ATOM 946 C C . ASN A 1 119 ? 5.548 -15.527 1.226 1.00 89.56 119 ASN A C 1
ATOM 948 O O . ASN A 1 119 ? 5.515 -14.401 1.729 1.00 89.56 119 ASN A O 1
ATOM 952 N N . GLU A 1 120 ? 6.690 -16.177 0.990 1.00 89.75 120 GLU A N 1
ATOM 953 C CA . GLU A 1 120 ? 8.031 -15.644 1.278 1.00 89.75 120 GLU A CA 1
ATOM 954 C C . GLU A 1 120 ? 8.294 -14.315 0.557 1.00 89.75 120 GLU A C 1
ATOM 956 O O . GLU A 1 120 ? 8.677 -13.341 1.191 1.00 89.75 120 GLU A O 1
ATOM 961 N N . GLN A 1 121 ? 7.934 -14.208 -0.724 1.00 86.19 121 GLN A N 1
ATOM 962 C CA . GLN A 1 121 ? 8.084 -12.966 -1.490 1.00 86.19 121 GLN A CA 1
ATOM 963 C C . GLN A 1 121 ? 7.306 -11.801 -0.861 1.00 86.19 121 GLN A C 1
ATOM 965 O O . GLN A 1 121 ? 7.808 -10.684 -0.752 1.00 86.19 121 GLN A O 1
ATOM 970 N N . CYS A 1 122 ? 6.073 -12.044 -0.412 1.00 87.44 122 CYS A N 1
ATOM 971 C CA . CYS A 1 122 ? 5.287 -11.036 0.289 1.00 87.44 122 CYS A CA 1
ATOM 972 C C . CYS A 1 122 ? 5.904 -10.675 1.652 1.00 87.44 122 CYS A C 1
ATOM 974 O O . CYS A 1 122 ? 5.857 -9.509 2.064 1.00 87.44 122 CYS A O 1
ATOM 976 N N . GLN A 1 123 ? 6.483 -11.656 2.352 1.00 90.44 123 GLN A N 1
ATOM 977 C CA . GLN A 1 123 ? 7.205 -11.434 3.603 1.00 90.44 123 GLN A CA 1
ATOM 978 C C . GLN A 1 123 ? 8.436 -10.548 3.384 1.00 90.44 123 GLN A C 1
ATOM 980 O O . GLN A 1 123 ? 8.587 -9.586 4.140 1.00 90.44 123 GLN A O 1
ATOM 985 N N . ASP A 1 124 ? 9.217 -10.787 2.330 1.00 90.00 124 ASP A N 1
ATOM 986 C CA . ASP A 1 124 ? 10.407 -10.006 1.980 1.00 90.00 124 ASP A CA 1
ATOM 987 C C . ASP A 1 124 ? 10.064 -8.544 1.697 1.00 90.00 124 ASP A C 1
ATOM 989 O O . ASP A 1 124 ? 10.685 -7.637 2.250 1.00 90.00 124 ASP A O 1
ATOM 993 N N . VAL A 1 125 ? 9.012 -8.282 0.910 1.00 88.75 125 VAL A N 1
ATOM 994 C CA . VAL A 1 125 ? 8.566 -6.902 0.640 1.00 88.75 125 VAL A CA 1
ATOM 995 C C . VAL A 1 125 ? 8.144 -6.197 1.929 1.00 88.75 125 VAL A C 1
ATOM 997 O O . VAL A 1 125 ? 8.452 -5.018 2.131 1.00 88.75 125 VAL A O 1
ATOM 1000 N N . VAL A 1 126 ? 7.434 -6.895 2.820 1.00 89.56 126 VAL A N 1
ATOM 1001 C CA . VAL A 1 126 ? 7.029 -6.327 4.111 1.00 89.56 126 VAL A CA 1
ATOM 1002 C C . VAL A 1 126 ? 8.237 -6.060 5.004 1.00 89.56 126 VAL A C 1
ATOM 1004 O O . VAL A 1 126 ? 8.282 -5.006 5.642 1.00 89.56 126 VAL A O 1
ATOM 1007 N N . ASP A 1 127 ? 9.214 -6.958 5.044 1.00 90.06 127 ASP A N 1
ATOM 1008 C CA . ASP A 1 127 ? 10.407 -6.793 5.871 1.00 90.06 127 ASP A CA 1
ATOM 1009 C C . ASP A 1 127 ? 11.330 -5.705 5.325 1.00 90.06 127 ASP A C 1
ATOM 1011 O O . ASP A 1 127 ? 11.772 -4.852 6.096 1.00 90.06 127 ASP A O 1
ATOM 1015 N N . HIS A 1 128 ? 11.492 -5.602 4.005 1.00 88.12 128 HIS A N 1
ATOM 1016 C CA . HIS A 1 128 ? 12.126 -4.452 3.363 1.00 88.12 128 HIS A CA 1
ATOM 1017 C C . HIS A 1 128 ? 11.412 -3.151 3.736 1.00 88.12 128 HIS A C 1
ATOM 1019 O O . HIS A 1 128 ? 12.050 -2.203 4.196 1.00 88.12 128 HIS A O 1
ATOM 1025 N N . ALA A 1 129 ? 10.081 -3.105 3.633 1.00 87.38 129 ALA A N 1
ATOM 1026 C CA . ALA A 1 129 ? 9.305 -1.918 3.985 1.00 87.38 129 ALA A CA 1
ATOM 1027 C C . ALA A 1 129 ? 9.399 -1.550 5.478 1.00 87.38 129 ALA A C 1
ATOM 1029 O O . ALA A 1 129 ? 9.310 -0.370 5.828 1.00 87.38 129 ALA A O 1
ATOM 1030 N N . ARG A 1 130 ? 9.601 -2.528 6.369 1.00 87.06 130 ARG A N 1
ATOM 1031 C CA . ARG A 1 130 ? 9.888 -2.297 7.796 1.00 87.06 130 ARG A CA 1
ATOM 1032 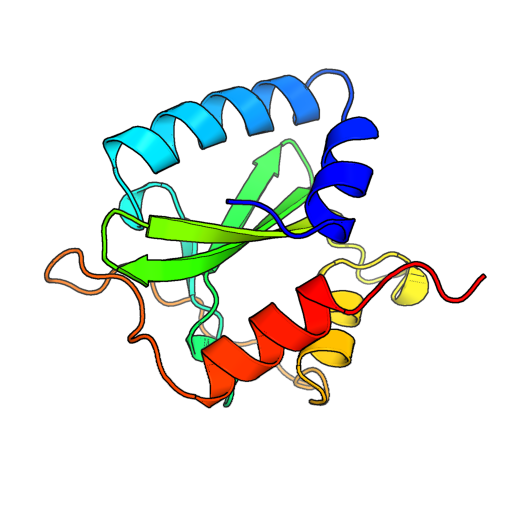C C . ARG A 1 130 ? 11.314 -1.798 8.024 1.00 87.06 130 ARG A C 1
ATOM 1034 O O . ARG A 1 130 ? 11.510 -0.935 8.878 1.00 87.06 130 ARG A O 1
ATOM 1041 N N . ALA A 1 131 ? 12.276 -2.316 7.264 1.00 84.31 131 ALA A N 1
ATOM 1042 C CA . ALA A 1 131 ? 13.692 -1.986 7.366 1.00 84.31 131 ALA A CA 1
ATOM 1043 C C . ALA A 1 131 ? 14.048 -0.613 6.775 1.00 84.31 131 ALA A C 1
ATOM 1045 O O . ALA A 1 131 ? 15.112 -0.085 7.096 1.00 84.31 131 ALA A O 1
ATOM 1046 N N . ILE A 1 132 ? 13.171 0.011 5.970 1.00 76.88 132 ILE A N 1
ATOM 1047 C CA . ILE A 1 132 ? 13.338 1.414 5.557 1.00 76.88 132 ILE A CA 1
ATOM 1048 C C . ILE A 1 132 ? 13.165 2.335 6.775 1.00 76.88 132 ILE A C 1
ATOM 1050 O O . ILE A 1 132 ? 12.134 2.961 7.025 1.00 76.88 132 ILE A O 1
ATOM 1054 N N . THR A 1 133 ? 14.236 2.463 7.544 1.00 55.34 133 THR A N 1
ATOM 1055 C CA . THR A 1 133 ? 14.497 3.596 8.414 1.00 55.34 133 THR A CA 1
ATOM 1056 C C . THR A 1 133 ? 15.277 4.605 7.589 1.00 55.34 133 THR A C 1
ATOM 1058 O O . THR A 1 133 ? 16.448 4.361 7.329 1.00 55.34 133 THR A O 1
ATOM 1061 N N . ARG A 1 134 ? 14.604 5.673 7.122 1.00 50.50 134 ARG A N 1
ATOM 1062 C CA . ARG A 1 134 ? 15.181 6.882 6.488 1.00 50.50 134 ARG A CA 1
ATOM 1063 C C . ARG A 1 134 ? 16.676 6.751 6.140 1.00 50.50 134 ARG A C 1
ATOM 1065 O O . ARG A 1 134 ? 17.529 7.011 6.985 1.00 50.50 134 ARG A O 1
ATOM 1072 N N . ARG A 1 135 ? 17.000 6.418 4.888 1.00 40.78 135 ARG A N 1
ATOM 1073 C CA . ARG A 1 135 ? 18.234 6.964 4.311 1.00 40.78 135 ARG A CA 1
ATOM 1074 C C . ARG A 1 135 ? 17.960 8.453 4.083 1.00 40.78 135 ARG A C 1
ATOM 1076 O O . ARG A 1 135 ? 17.166 8.751 3.200 1.00 40.78 135 ARG A O 1
ATOM 1083 N N . GLY A 1 136 ? 18.559 9.307 4.922 1.00 35.50 136 GLY A N 1
ATOM 1084 C CA . GLY A 1 136 ? 18.655 10.771 4.767 1.00 35.50 136 GLY A CA 1
ATOM 1085 C C . GLY A 1 136 ? 17.338 11.527 4.815 1.00 35.50 136 GLY A C 1
ATOM 1086 O O . GLY A 1 136 ? 16.720 11.687 3.746 1.00 35.50 136 GLY A O 1
#